Protein AF-A0A2N0X5E2-F1 (afdb_monomer_lite)

Secondary structure (DSSP, 8-state):
-B-GGGGTSSEEEEETTEEEEESSSB-EEEEEPTTS-EEEEE-SSHHHHHHHHHHHHTS-TT-------

Foldseek 3Di:
DDDLVVQVHAAWGQDPQAIEHHPDDDDWDWDQDPVRHIYIYDDPCHPVVVVVVVVCVPDDPPPDDDDDD

Radius of gyration: 13.54 Å; chains: 1; bounding box: 27×27×36 Å

Organism: NCBI:txid161890

pLDDT: mean 87.91, std 15.02, range [43.31, 97.81]

Sequence (69 aa):
DLSPADWGGWGWRISPRGRALMLRGGPGLRVRHAGGAVTEVSCSDAEQAAAVLNSYAGSPREAATRTPR

Structure (mmCIF, N/CA/C/O backbone):
data_AF-A0A2N0X5E2-F1
#
_entry.id   AF-A0A2N0X5E2-F1
#
loop_
_atom_site.group_PDB
_atom_site.id
_atom_site.type_symbol
_atom_site.label_atom_id
_atom_site.label_alt_id
_atom_site.label_comp_id
_atom_site.label_asym_id
_atom_site.label_entity_id
_atom_site.label_seq_id
_atom_site.pdbx_PDB_ins_code
_atom_site.Cartn_x
_atom_site.Cartn_y
_atom_site.Cartn_z
_atom_site.occupancy
_atom_site.B_iso_or_equiv
_atom_site.auth_seq_id
_atom_site.auth_comp_id
_atom_site.auth_asym_id
_atom_site.auth_atom_id
_atom_site.pdbx_PDB_model_num
ATOM 1 N N . ASP A 1 1 ? -0.244 -4.763 -9.279 1.00 88.75 1 ASP A N 1
ATOM 2 C CA . ASP A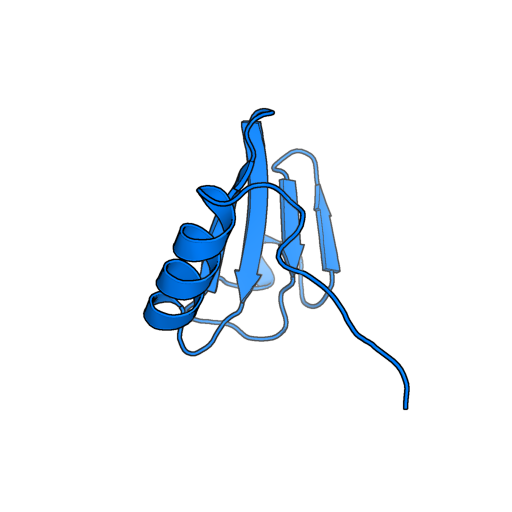 1 1 ? 1.143 -4.950 -8.822 1.00 88.75 1 ASP A CA 1
ATOM 3 C C . ASP A 1 1 ? 1.885 -3.639 -8.722 1.00 88.75 1 ASP A C 1
ATOM 5 O O . ASP A 1 1 ? 1.615 -2.727 -9.491 1.00 88.75 1 ASP A O 1
ATOM 9 N N . LEU A 1 2 ? 2.775 -3.546 -7.742 1.00 95.00 2 LEU A N 1
ATOM 10 C CA . LEU A 1 2 ? 3.669 -2.423 -7.521 1.00 95.00 2 LEU A CA 1
ATOM 11 C C . LEU A 1 2 ? 4.902 -2.555 -8.417 1.00 95.00 2 LEU A C 1
ATOM 13 O O . LEU A 1 2 ? 5.545 -3.609 -8.466 1.00 95.00 2 LEU A O 1
ATOM 17 N N . SER A 1 3 ? 5.254 -1.456 -9.080 1.00 95.50 3 SER A N 1
ATOM 18 C CA . SER A 1 3 ? 6.507 -1.309 -9.809 1.00 95.50 3 SER A CA 1
ATOM 19 C C . SER A 1 3 ? 7.354 -0.203 -9.176 1.00 95.50 3 SER A C 1
ATOM 21 O O . SER A 1 3 ? 6.859 0.906 -8.957 1.00 95.50 3 SER A O 1
ATOM 23 N N . PRO A 1 4 ? 8.653 -0.442 -8.924 1.00 94.88 4 PRO A N 1
ATOM 24 C CA . PRO A 1 4 ? 9.573 0.613 -8.512 1.00 94.88 4 PRO A CA 1
ATOM 25 C C . PRO A 1 4 ? 9.617 1.772 -9.515 1.00 94.88 4 PRO A C 1
ATOM 27 O O . PRO A 1 4 ? 9.753 2.923 -9.109 1.00 94.88 4 PRO A O 1
ATOM 30 N N . ALA A 1 5 ? 9.461 1.496 -10.817 1.00 95.69 5 ALA A N 1
ATOM 31 C CA . ALA A 1 5 ? 9.496 2.523 -11.860 1.00 95.69 5 ALA A CA 1
ATOM 32 C C . ALA A 1 5 ? 8.402 3.585 -11.667 1.00 95.69 5 ALA A C 1
ATOM 34 O O . ALA A 1 5 ? 8.676 4.774 -11.835 1.00 95.69 5 ALA A O 1
ATOM 35 N N . ASP A 1 6 ? 7.216 3.186 -11.198 1.00 94.25 6 ASP A N 1
ATOM 36 C CA . ASP A 1 6 ? 6.109 4.112 -10.936 1.00 94.25 6 ASP A CA 1
ATOM 37 C C . ASP A 1 6 ? 6.463 5.133 -9.848 1.00 94.25 6 ASP A C 1
ATOM 39 O O . ASP A 1 6 ? 5.952 6.251 -9.859 1.00 94.25 6 ASP A O 1
ATOM 43 N N . TRP A 1 7 ? 7.366 4.778 -8.931 1.00 94.50 7 TRP A N 1
ATOM 44 C CA . TRP A 1 7 ? 7.823 5.613 -7.816 1.00 94.50 7 TRP A CA 1
ATOM 45 C C . TRP A 1 7 ? 9.236 6.187 -8.004 1.00 94.50 7 TRP A C 1
ATOM 47 O O . TRP A 1 7 ? 9.814 6.772 -7.076 1.00 94.50 7 TRP A O 1
ATOM 57 N N . GLY A 1 8 ? 9.788 6.061 -9.214 1.00 93.94 8 GLY A N 1
ATOM 58 C CA . GLY A 1 8 ? 11.113 6.570 -9.568 1.00 93.94 8 GLY A CA 1
ATOM 59 C C . GLY A 1 8 ? 12.274 5.737 -9.017 1.00 93.94 8 GLY A C 1
ATOM 60 O O . GLY A 1 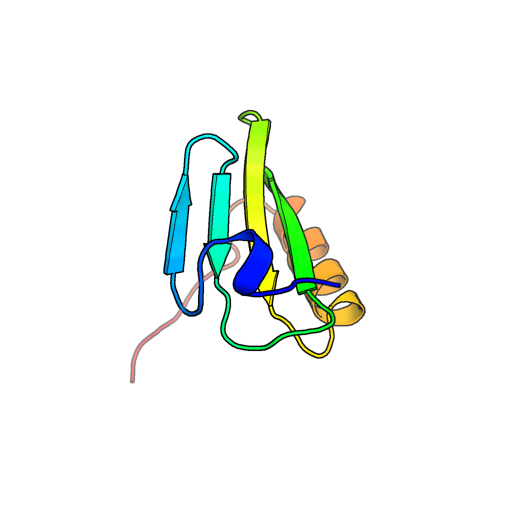8 ? 13.353 6.280 -8.797 1.00 93.94 8 GLY A O 1
ATOM 61 N N . GLY A 1 9 ? 12.053 4.448 -8.757 1.00 95.44 9 GLY A N 1
ATOM 62 C CA . GLY A 1 9 ? 13.072 3.475 -8.370 1.00 95.44 9 GLY A CA 1
ATOM 63 C C . GLY A 1 9 ? 12.785 2.750 -7.054 1.00 95.44 9 GLY A C 1
ATOM 64 O O . GLY A 1 9 ? 11.676 2.755 -6.522 1.00 95.44 9 GLY A O 1
ATOM 65 N N . TRP A 1 10 ? 13.822 2.092 -6.544 1.00 97.38 10 TRP A N 1
ATOM 66 C CA . TRP A 1 10 ? 13.788 1.268 -5.337 1.00 97.38 10 TRP A CA 1
ATOM 67 C C . TRP A 1 10 ? 13.882 2.088 -4.040 1.00 97.38 10 TRP A C 1
ATOM 69 O O . TRP A 1 10 ? 14.290 3.251 -4.035 1.00 97.38 10 TRP A O 1
ATOM 79 N N . GLY A 1 11 ? 13.561 1.442 -2.920 1.00 97.44 11 GLY A N 1
ATOM 80 C CA . GLY A 1 11 ? 13.742 1.964 -1.570 1.00 97.44 11 GLY A CA 1
ATOM 81 C C . GLY A 1 11 ? 12.530 2.715 -1.027 1.00 97.44 11 GLY A C 1
ATOM 82 O O . GLY A 1 11 ? 11.388 2.484 -1.426 1.00 97.44 11 GLY A O 1
ATOM 83 N N . TRP A 1 12 ? 12.789 3.597 -0.063 1.00 97.38 12 TRP A N 1
ATOM 84 C CA . TRP A 1 12 ? 11.771 4.440 0.550 1.00 97.38 12 TRP A CA 1
ATOM 85 C C . TRP A 1 12 ? 11.565 5.726 -0.248 1.00 97.38 12 TRP A C 1
ATOM 87 O O . TRP A 1 12 ? 12.511 6.474 -0.499 1.00 97.38 12 TRP A O 1
ATOM 97 N N . ARG A 1 13 ? 10.322 5.983 -0.649 1.00 96.44 13 ARG A N 1
ATOM 98 C CA . ARG A 1 13 ? 9.942 7.043 -1.585 1.00 96.44 13 ARG A CA 1
ATOM 99 C C . ARG A 1 13 ? 8.892 7.945 -0.957 1.00 96.44 13 ARG A C 1
ATOM 101 O O . ARG A 1 13 ? 7.969 7.474 -0.295 1.00 96.44 13 ARG A O 1
ATOM 108 N N . ILE A 1 14 ? 9.019 9.246 -1.194 1.00 96.00 14 ILE A N 1
ATOM 109 C CA . ILE A 1 14 ? 8.067 10.268 -0.753 1.00 96.00 14 ILE A CA 1
ATOM 110 C C . ILE A 1 14 ? 7.805 11.192 -1.935 1.00 96.00 14 ILE A C 1
ATOM 112 O O . ILE A 1 14 ? 8.732 11.607 -2.627 1.00 96.00 14 ILE A O 1
ATOM 116 N N . SER A 1 15 ? 6.537 11.490 -2.184 1.00 92.44 15 SER A N 1
ATOM 117 C CA . SER A 1 15 ? 6.100 12.376 -3.262 1.00 92.44 15 SER A CA 1
ATOM 118 C C . SER A 1 15 ? 4.718 12.956 -2.930 1.00 92.44 15 SER A C 1
ATOM 120 O O . SER A 1 15 ? 4.082 12.491 -1.981 1.00 92.44 15 SER A O 1
ATOM 122 N N . PRO A 1 16 ? 4.196 13.922 -3.707 1.00 92.00 16 PRO A N 1
ATOM 123 C CA . PRO A 1 16 ? 2.861 14.477 -3.466 1.00 92.00 16 PRO A CA 1
ATOM 124 C C . PRO A 1 16 ? 1.719 13.445 -3.497 1.00 92.00 16 PRO A C 1
ATOM 126 O O . PRO A 1 16 ? 0.692 13.653 -2.863 1.00 92.00 16 PRO A O 1
ATOM 129 N N . ARG A 1 17 ? 1.894 12.311 -4.192 1.00 90.56 17 ARG A N 1
ATOM 130 C CA . ARG A 1 17 ? 0.913 11.206 -4.220 1.00 90.56 17 ARG A CA 1
ATOM 131 C C . ARG A 1 17 ? 0.915 10.335 -2.956 1.00 90.56 17 ARG A C 1
ATOM 133 O O . ARG A 1 17 ? 0.019 9.514 -2.795 1.00 90.56 17 ARG A O 1
ATOM 140 N N . GLY A 1 18 ? 1.927 10.463 -2.095 1.00 94.81 18 GLY A N 1
ATOM 141 C CA . GLY A 1 18 ? 2.077 9.654 -0.888 1.00 94.81 18 GLY A CA 1
ATOM 142 C C . GLY A 1 18 ? 3.479 9.080 -0.708 1.00 94.81 18 GLY A C 1
ATOM 143 O O . GLY A 1 18 ? 4.483 9.651 -1.146 1.00 94.81 18 GLY A O 1
ATOM 144 N N . ARG A 1 19 ? 3.542 7.939 -0.023 1.00 97.31 19 ARG A N 1
ATOM 145 C CA . ARG A 1 19 ? 4.786 7.265 0.367 1.00 97.31 19 ARG A CA 1
ATOM 146 C C . ARG A 1 19 ? 4.825 5.865 -0.232 1.00 97.31 19 ARG A C 1
ATOM 148 O O . ARG A 1 19 ? 3.777 5.242 -0.376 1.00 97.31 19 ARG A O 1
ATOM 155 N N . ALA A 1 20 ? 6.012 5.345 -0.512 1.00 97.50 20 ALA A N 1
ATOM 156 C CA . ALA A 1 20 ? 6.150 3.947 -0.889 1.00 97.50 20 ALA A CA 1
ATOM 157 C C . ALA A 1 20 ? 7.431 3.301 -0.370 1.00 97.50 20 ALA A C 1
ATOM 159 O O . ALA A 1 20 ? 8.483 3.932 -0.357 1.00 97.50 20 ALA A O 1
ATOM 160 N N . LEU A 1 21 ? 7.344 2.029 0.016 1.00 97.81 21 LEU A N 1
ATOM 161 C CA . LEU A 1 21 ? 8.484 1.163 0.296 1.00 97.81 21 LEU A CA 1
ATOM 162 C C . LEU A 1 21 ? 8.585 0.103 -0.804 1.00 97.81 21 LEU A C 1
ATOM 164 O O . LEU A 1 21 ? 7.802 -0.845 -0.825 1.00 97.81 21 LEU A O 1
ATOM 168 N N . MET A 1 22 ? 9.556 0.270 -1.702 1.00 97.25 22 MET A N 1
ATOM 169 C CA . MET A 1 22 ? 9.779 -0.610 -2.850 1.00 97.25 22 MET A CA 1
ATOM 170 C C . MET A 1 22 ? 11.045 -1.442 -2.648 1.00 97.25 22 MET A C 1
ATOM 172 O O . MET A 1 22 ? 12.150 -0.978 -2.919 1.00 97.25 22 MET A O 1
ATOM 176 N N . LEU A 1 23 ? 10.887 -2.676 -2.173 1.00 96.12 23 LEU A N 1
ATOM 177 C CA . LEU A 1 23 ? 11.970 -3.661 -2.029 1.00 96.12 23 LEU A CA 1
ATOM 178 C C . LEU A 1 23 ? 11.923 -4.736 -3.124 1.00 96.12 23 LEU A C 1
ATOM 180 O O . LEU A 1 23 ? 12.946 -5.322 -3.460 1.00 96.12 23 LEU A O 1
ATOM 184 N N . ARG A 1 24 ? 10.733 -4.983 -3.688 1.00 94.88 24 ARG A N 1
ATOM 185 C CA . ARG A 1 24 ? 10.490 -5.879 -4.833 1.00 94.88 24 ARG A CA 1
ATOM 186 C C . ARG A 1 24 ? 9.402 -5.315 -5.755 1.00 94.88 24 ARG A C 1
ATOM 188 O O . ARG A 1 24 ? 8.583 -4.515 -5.312 1.00 94.88 24 ARG A O 1
ATOM 195 N N . GLY A 1 25 ? 9.382 -5.762 -7.009 1.00 94.50 25 GLY A N 1
ATOM 196 C CA . GLY A 1 25 ? 8.202 -5.627 -7.868 1.00 94.50 25 GLY A CA 1
ATOM 197 C C . GLY A 1 25 ? 7.165 -6.723 -7.586 1.00 94.50 25 GLY A C 1
ATOM 198 O O . GLY A 1 25 ? 7.477 -7.746 -6.955 1.00 94.50 25 GLY A O 1
ATOM 199 N N . GLY A 1 26 ? 5.941 -6.528 -8.076 1.00 95.69 26 GLY A N 1
ATOM 200 C CA . GLY A 1 26 ? 4.850 -7.501 -7.959 1.00 95.69 26 GLY A CA 1
ATOM 201 C C . GLY A 1 26 ? 3.840 -7.129 -6.867 1.00 95.69 26 GLY A C 1
ATOM 202 O O . GLY A 1 26 ? 3.562 -5.943 -6.685 1.00 95.69 26 GLY A O 1
ATOM 203 N N . PRO A 1 27 ? 3.266 -8.099 -6.141 1.00 97.12 27 PRO A N 1
ATOM 204 C CA . PRO A 1 27 ? 2.243 -7.821 -5.140 1.00 97.12 27 PRO A CA 1
ATOM 205 C C . PRO A 1 27 ? 2.706 -6.863 -4.030 1.00 97.12 27 PRO A C 1
ATOM 207 O O . PRO A 1 27 ? 3.899 -6.692 -3.747 1.00 97.12 27 PRO A O 1
ATOM 210 N N . GLY A 1 28 ? 1.737 -6.215 -3.388 1.00 96.69 28 GLY A N 1
ATOM 211 C CA . GLY A 1 28 ? 1.991 -5.338 -2.257 1.00 96.69 28 GLY A CA 1
ATOM 212 C C . GLY A 1 28 ? 0.727 -4.727 -1.672 1.00 96.69 28 GLY A C 1
ATOM 213 O O . GLY A 1 28 ? -0.381 -4.952 -2.150 1.00 96.69 28 GLY A O 1
ATOM 214 N N . LEU A 1 29 ? 0.914 -3.948 -0.615 1.00 97.25 29 LEU A N 1
ATOM 215 C CA . LEU A 1 29 ? -0.146 -3.278 0.121 1.00 97.25 29 LEU A CA 1
ATOM 216 C C . LEU A 1 29 ? -0.317 -1.849 -0.380 1.00 97.25 29 LEU A C 1
ATOM 218 O O . LEU A 1 29 ? 0.672 -1.149 -0.588 1.00 97.25 29 LEU A O 1
ATOM 222 N N . ARG A 1 30 ? -1.564 -1.385 -0.464 1.00 96.25 30 ARG A N 1
ATOM 223 C CA . ARG A 1 30 ? -1.905 0.040 -0.516 1.00 96.25 30 ARG A CA 1
ATOM 224 C C . ARG A 1 30 ? -2.702 0.387 0.733 1.00 96.25 30 ARG A C 1
ATOM 226 O O . ARG A 1 30 ? -3.850 -0.015 0.883 1.00 96.25 30 ARG A O 1
ATOM 233 N N . VAL A 1 31 ? -2.087 1.150 1.624 1.00 95.81 31 VAL A N 1
ATOM 234 C CA . VAL A 1 31 ? -2.665 1.553 2.904 1.00 95.81 31 VAL A CA 1
ATOM 235 C C . VAL A 1 31 ? -3.172 2.979 2.787 1.00 95.81 31 VAL A C 1
ATOM 237 O O . VAL A 1 31 ? -2.386 3.901 2.562 1.00 95.81 31 VAL A O 1
ATOM 240 N N . ARG A 1 32 ? -4.482 3.170 2.957 1.00 94.25 32 ARG A N 1
ATOM 241 C CA . ARG A 1 32 ? -5.086 4.498 3.083 1.00 94.25 32 ARG A CA 1
ATOM 242 C C . ARG A 1 32 ? -5.238 4.832 4.560 1.00 94.25 32 ARG A C 1
ATOM 244 O O . ARG A 1 32 ? -5.945 4.146 5.289 1.00 94.25 32 ARG A O 1
ATOM 251 N N . HIS A 1 33 ? -4.562 5.886 4.986 1.00 90.31 33 HIS A N 1
ATOM 252 C CA . HIS A 1 33 ? -4.602 6.371 6.360 1.00 90.31 33 HIS A CA 1
ATOM 253 C C . HIS A 1 33 ? -5.860 7.213 6.586 1.00 90.31 33 HIS A C 1
ATOM 255 O O . HIS A 1 33 ? -6.410 7.779 5.641 1.00 90.31 33 HIS A O 1
ATOM 261 N N . ALA A 1 34 ? -6.290 7.351 7.843 1.00 87.69 34 ALA A N 1
ATOM 262 C CA . ALA A 1 34 ? -7.484 8.127 8.202 1.00 87.69 34 ALA A CA 1
ATOM 263 C C . ALA A 1 34 ? -7.428 9.590 7.713 1.00 87.69 34 ALA A C 1
ATOM 265 O O . ALA A 1 34 ? -8.445 10.148 7.318 1.00 87.69 34 ALA A O 1
ATOM 266 N N . GLY A 1 35 ? -6.230 10.188 7.660 1.00 86.75 35 GLY A N 1
ATOM 267 C CA . GLY A 1 35 ? -5.998 11.540 7.132 1.00 86.75 35 GLY A CA 1
ATOM 268 C C . GLY A 1 35 ? -5.912 11.638 5.602 1.00 86.75 35 GLY A C 1
ATOM 269 O O . GLY A 1 35 ? -5.417 12.634 5.090 1.00 86.75 35 GLY A O 1
ATOM 270 N N . GLY A 1 36 ? -6.298 10.594 4.863 1.00 88.62 36 GLY A N 1
ATOM 271 C CA . GLY A 1 36 ? -6.294 10.574 3.395 1.00 88.62 36 GLY A CA 1
ATOM 272 C C . GLY A 1 36 ? -4.938 10.276 2.746 1.00 88.62 36 GLY A C 1
ATOM 273 O O . GLY A 1 36 ? -4.891 9.982 1.553 1.00 88.62 36 GLY A O 1
ATOM 274 N N . ALA A 1 37 ? -3.843 10.285 3.512 1.00 91.56 37 ALA A N 1
ATOM 275 C CA . ALA A 1 37 ? -2.528 9.887 3.018 1.00 91.56 37 ALA A CA 1
ATOM 276 C C . ALA A 1 37 ? -2.515 8.417 2.560 1.00 91.56 37 ALA A C 1
ATOM 278 O O . ALA A 1 37 ? -3.203 7.567 3.131 1.00 91.56 37 ALA A O 1
ATOM 279 N N . VAL A 1 38 ? -1.688 8.111 1.559 1.00 95.69 38 VAL A N 1
ATOM 280 C CA . VAL A 1 38 ? -1.512 6.755 1.022 1.00 95.69 38 VAL A CA 1
ATOM 281 C C . VAL A 1 38 ? -0.065 6.299 1.198 1.00 95.69 38 VAL A C 1
ATOM 283 O O . VAL A 1 38 ? 0.871 7.053 0.916 1.00 95.69 38 VAL A O 1
ATOM 286 N N . THR A 1 39 ? 0.106 5.052 1.640 1.00 96.88 39 THR A N 1
ATOM 287 C CA . THR A 1 39 ? 1.397 4.356 1.658 1.00 96.88 39 THR A CA 1
ATOM 288 C C . THR A 1 39 ? 1.306 3.057 0.870 1.00 96.88 39 THR A C 1
ATOM 290 O O . THR A 1 39 ? 0.445 2.230 1.162 1.00 96.88 39 THR A O 1
ATOM 293 N N . GLU A 1 40 ? 2.214 2.844 -0.077 1.00 97.69 40 GLU A N 1
ATOM 294 C CA . GLU A 1 40 ? 2.362 1.565 -0.776 1.00 97.69 40 GLU A CA 1
ATOM 295 C C . GLU A 1 40 ? 3.564 0.774 -0.256 1.00 97.69 40 GLU A C 1
ATOM 297 O O . GLU A 1 40 ? 4.612 1.346 0.034 1.00 97.69 40 GLU A O 1
ATOM 302 N N . VAL A 1 41 ? 3.435 -0.540 -0.099 1.00 97.62 41 VAL A N 1
ATOM 303 C CA . VAL A 1 41 ? 4.507 -1.389 0.442 1.00 97.62 41 VAL A CA 1
ATOM 304 C C . VAL A 1 41 ? 4.606 -2.666 -0.369 1.00 97.62 41 VAL A C 1
ATOM 306 O O . VAL A 1 41 ? 3.654 -3.439 -0.423 1.00 97.62 41 VAL A O 1
ATOM 309 N N . SER A 1 42 ? 5.765 -2.921 -0.970 1.00 96.94 42 SER A N 1
ATOM 310 C CA . SER A 1 42 ? 6.028 -4.192 -1.645 1.00 96.94 42 SER A CA 1
ATOM 311 C C . SER A 1 42 ? 5.977 -5.354 -0.649 1.00 96.94 42 SER A C 1
ATOM 313 O O . SER A 1 42 ? 6.686 -5.319 0.359 1.00 96.94 42 SER A O 1
ATOM 315 N N . CYS A 1 43 ? 5.177 -6.382 -0.933 1.00 96.88 43 CYS A N 1
ATOM 316 C CA . CYS A 1 43 ? 5.009 -7.549 -0.068 1.00 96.88 43 CYS A CA 1
ATOM 317 C C . CYS A 1 43 ? 4.681 -8.773 -0.924 1.00 96.88 43 CYS A C 1
ATOM 319 O O . CYS A 1 43 ? 3.745 -8.735 -1.714 1.00 96.88 43 CYS A O 1
ATOM 321 N N . SER A 1 44 ? 5.448 -9.854 -0.784 1.00 95.06 44 SER A N 1
ATOM 322 C CA . SER A 1 44 ? 5.238 -11.071 -1.578 1.00 95.06 44 SER A CA 1
ATOM 323 C C . SER A 1 44 ? 3.899 -11.751 -1.298 1.00 95.06 44 SER A C 1
ATOM 325 O O . SER A 1 44 ? 3.317 -12.306 -2.221 1.00 95.06 44 SER A O 1
ATOM 327 N N . ASP A 1 45 ? 3.420 -11.681 -0.056 1.00 95.94 45 ASP A N 1
ATOM 328 C CA . ASP A 1 45 ? 2.121 -12.204 0.370 1.00 95.94 45 ASP A CA 1
ATOM 329 C C . ASP A 1 45 ? 1.230 -11.041 0.823 1.00 95.94 45 ASP A C 1
ATOM 331 O O . ASP A 1 45 ? 1.076 -10.732 2.008 1.00 95.94 45 ASP A O 1
ATOM 335 N N . ALA A 1 46 ? 0.724 -10.311 -0.170 1.00 96.31 46 ALA A N 1
ATOM 336 C CA . ALA A 1 46 ? -0.055 -9.105 0.063 1.00 96.31 46 ALA A CA 1
ATOM 337 C C . ALA A 1 46 ? -1.402 -9.398 0.742 1.00 96.31 46 ALA A C 1
ATOM 339 O O . ALA A 1 46 ? -1.871 -8.569 1.521 1.00 96.31 46 ALA A O 1
ATOM 340 N N . GLU A 1 47 ? -2.006 -10.561 0.485 1.00 96.19 47 GLU A N 1
ATOM 341 C CA . GLU A 1 47 ? -3.285 -10.947 1.089 1.00 96.19 47 GLU A CA 1
ATOM 342 C C . GLU A 1 47 ? -3.131 -11.198 2.588 1.00 96.19 47 GLU A C 1
ATOM 344 O O . GLU A 1 47 ? -3.821 -10.563 3.394 1.00 96.19 47 GLU A O 1
ATOM 349 N N . GLN A 1 48 ? -2.171 -12.043 2.983 1.00 96.44 48 GLN A N 1
ATOM 350 C CA . GLN A 1 48 ? -1.923 -12.326 4.394 1.00 96.44 48 GLN A CA 1
ATOM 351 C C . GLN A 1 48 ? -1.485 -11.065 5.146 1.00 96.44 48 GLN A C 1
ATOM 353 O O . GLN A 1 48 ? -1.941 -10.817 6.267 1.00 96.44 48 GLN A O 1
ATOM 358 N N . ALA A 1 49 ? -0.638 -10.235 4.531 1.00 95.25 49 ALA A N 1
ATOM 359 C CA . ALA A 1 49 ? -0.192 -8.986 5.136 1.00 95.25 49 ALA A CA 1
ATOM 360 C C . ALA A 1 49 ? -1.338 -7.970 5.300 1.00 95.25 49 ALA A C 1
ATOM 362 O O . ALA A 1 49 ? -1.401 -7.280 6.320 1.00 95.25 49 ALA A O 1
ATOM 363 N N . ALA A 1 50 ? -2.276 -7.901 4.347 1.00 96.19 50 ALA A N 1
ATOM 364 C CA . ALA A 1 50 ? -3.461 -7.055 4.461 1.00 96.19 50 ALA A CA 1
ATOM 365 C C . ALA A 1 50 ? -4.384 -7.538 5.586 1.00 96.19 50 ALA A C 1
ATOM 367 O O . ALA A 1 50 ? -4.859 -6.719 6.372 1.00 96.19 50 ALA A O 1
ATOM 368 N N . ALA A 1 51 ? -4.594 -8.853 5.709 1.00 94.75 51 ALA A N 1
ATOM 369 C CA . ALA A 1 51 ? -5.384 -9.435 6.792 1.00 94.75 51 ALA A CA 1
ATOM 370 C C . ALA A 1 51 ? -4.805 -9.080 8.173 1.00 94.75 51 ALA A C 1
ATOM 372 O O . ALA A 1 51 ? -5.533 -8.607 9.049 1.00 94.75 51 ALA A O 1
ATOM 373 N N . VAL A 1 52 ? -3.483 -9.216 8.342 1.00 93.50 52 VAL A N 1
ATOM 374 C CA . VAL A 1 52 ? -2.787 -8.818 9.575 1.00 93.50 52 VAL A CA 1
ATOM 375 C C . VAL A 1 52 ? -2.966 -7.324 9.832 1.00 93.50 52 VAL A C 1
ATOM 377 O O . VAL A 1 52 ? -3.406 -6.942 10.914 1.00 93.50 52 VAL A O 1
ATOM 380 N N . LEU A 1 53 ? -2.695 -6.465 8.847 1.00 92.12 53 LEU A N 1
ATOM 381 C CA . LEU A 1 53 ? -2.819 -5.017 9.020 1.00 92.12 53 LEU A CA 1
ATOM 382 C C . LEU A 1 53 ? -4.244 -4.596 9.407 1.00 92.12 53 LEU A C 1
ATOM 384 O O . LEU A 1 53 ? -4.422 -3.769 10.301 1.00 92.12 53 LEU A O 1
ATOM 388 N N . ASN A 1 54 ? -5.254 -5.189 8.773 1.00 92.00 54 ASN A N 1
ATOM 389 C CA . ASN A 1 54 ? -6.656 -4.911 9.073 1.00 92.00 54 ASN A CA 1
ATOM 390 C C . ASN A 1 54 ? -7.041 -5.355 10.491 1.00 92.00 54 ASN A C 1
ATOM 392 O O . ASN A 1 54 ? -7.812 -4.656 11.147 1.00 92.00 54 ASN A O 1
ATOM 396 N N . SER A 1 55 ? -6.464 -6.454 10.996 1.00 89.81 55 SER A N 1
ATOM 397 C CA . SER A 1 55 ? -6.672 -6.887 12.387 1.00 89.81 55 SER A CA 1
ATOM 398 C C . SER A 1 55 ? -6.163 -5.853 13.404 1.00 89.81 55 SER A C 1
ATOM 400 O O . SER A 1 55 ? -6.809 -5.620 14.423 1.00 89.81 55 SER A O 1
ATOM 402 N N . TYR A 1 56 ? -5.062 -5.157 13.091 1.00 86.88 56 TYR A N 1
ATOM 403 C CA . TYR A 1 56 ? -4.527 -4.078 13.926 1.00 86.88 56 TYR A CA 1
ATOM 404 C C . TYR A 1 56 ? -5.300 -2.766 13.782 1.00 86.88 56 TYR A C 1
ATOM 406 O O . TYR A 1 56 ? -5.426 -2.029 14.757 1.00 86.88 56 TYR A O 1
ATOM 414 N N . ALA A 1 57 ? -5.820 -2.456 12.591 1.00 85.56 57 ALA A N 1
ATOM 415 C CA . ALA A 1 57 ? -6.526 -1.199 12.336 1.00 85.56 57 ALA A CA 1
ATOM 416 C C . ALA A 1 57 ? -7.803 -1.033 13.186 1.00 85.56 57 ALA A C 1
ATOM 418 O O . ALA A 1 57 ? -8.204 0.097 13.458 1.00 85.56 57 ALA A O 1
ATOM 419 N N . GLY A 1 58 ? -8.423 -2.139 13.615 1.00 75.25 58 GLY A N 1
ATOM 420 C CA . GLY A 1 58 ? -9.598 -2.145 14.494 1.00 75.25 58 GLY A CA 1
ATOM 421 C C . GLY A 1 58 ? -9.293 -2.209 15.995 1.00 75.25 58 GLY A C 1
ATOM 422 O O . GLY A 1 58 ? -10.222 -2.143 16.797 1.00 75.25 58 GLY A O 1
ATOM 423 N N . SER A 1 59 ? -8.025 -2.345 16.393 1.00 67.69 59 SER A N 1
ATOM 424 C CA . SER A 1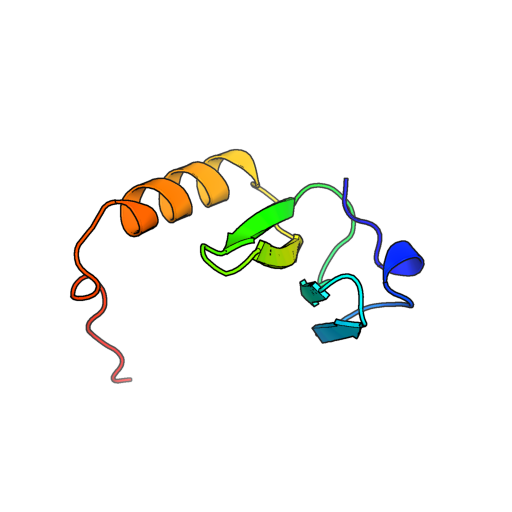 59 ? -7.630 -2.502 17.797 1.00 67.69 59 SER A CA 1
ATOM 425 C C . SER A 1 59 ? -7.157 -1.166 18.390 1.00 67.69 59 SER A C 1
ATOM 427 O O . SER A 1 59 ? -6.455 -0.416 1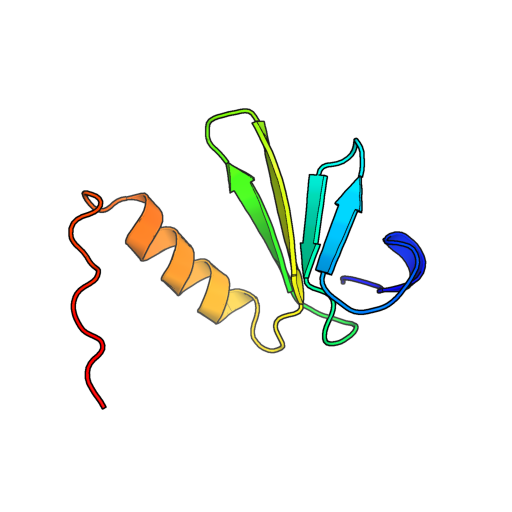7.704 1.00 67.69 59 SER A O 1
ATOM 429 N N . PRO A 1 60 ? -7.455 -0.855 19.672 1.00 61.34 60 PRO A N 1
ATOM 430 C CA . PRO A 1 60 ? -6.762 0.207 20.396 1.00 61.34 60 PRO A CA 1
ATOM 431 C C . PRO A 1 60 ? -5.250 0.039 20.218 1.00 61.34 60 PRO A C 1
ATOM 433 O O . PRO A 1 60 ? -4.741 -1.086 20.244 1.00 61.34 60 PRO A O 1
ATOM 436 N N . ARG A 1 61 ? -4.538 1.154 20.010 1.00 60.66 61 ARG A N 1
ATOM 437 C CA . ARG A 1 61 ? -3.101 1.247 19.668 1.00 60.66 61 ARG A CA 1
ATOM 438 C C . ARG A 1 61 ? -2.153 0.723 20.776 1.00 60.66 61 ARG A C 1
ATOM 440 O O . ARG A 1 61 ? -1.005 1.139 20.850 1.00 60.66 61 ARG A O 1
ATOM 447 N N . GLU A 1 62 ? -2.613 -0.180 21.635 1.00 60.94 62 GLU A N 1
ATOM 448 C CA . GLU A 1 62 ? -1.835 -0.863 22.674 1.00 60.94 62 GLU A CA 1
ATOM 449 C C . GLU A 1 62 ? -1.262 -2.216 22.213 1.00 60.94 62 GLU A C 1
ATOM 451 O O . GLU A 1 62 ? -0.487 -2.839 22.931 1.00 60.94 62 GLU A O 1
ATOM 456 N N . ALA A 1 63 ? -1.570 -2.670 20.994 1.00 56.72 63 ALA A N 1
ATOM 457 C CA . ALA A 1 63 ? -1.194 -4.000 20.501 1.00 56.72 63 ALA A CA 1
ATOM 458 C C . ALA A 1 63 ? 0.299 -4.189 20.127 1.00 56.72 63 ALA A C 1
ATOM 460 O O . ALA A 1 63 ? 0.635 -5.130 19.409 1.00 56.72 63 ALA A O 1
ATOM 461 N N . ALA A 1 64 ? 1.212 -3.329 20.592 1.00 59.31 64 ALA A N 1
ATOM 462 C CA . ALA A 1 64 ? 2.643 -3.487 20.334 1.00 59.31 64 ALA A CA 1
ATOM 463 C C . ALA A 1 64 ? 3.505 -3.241 21.583 1.00 59.31 64 ALA A C 1
ATOM 465 O O . ALA A 1 64 ? 3.890 -2.116 21.885 1.00 59.31 64 ALA A O 1
ATOM 466 N N . THR A 1 65 ? 3.889 -4.337 22.239 1.00 55.12 65 THR A N 1
ATOM 467 C CA . THR A 1 65 ? 5.097 -4.454 23.080 1.00 55.12 65 THR A CA 1
ATOM 468 C C . THR A 1 65 ? 5.683 -5.837 22.760 1.00 55.12 65 THR A C 1
ATOM 470 O O . THR A 1 65 ? 4.924 -6.796 22.701 1.00 55.12 65 THR A O 1
ATOM 473 N N . ARG A 1 66 ? 6.962 -6.060 22.438 1.00 43.34 66 ARG A N 1
ATOM 474 C CA . ARG A 1 66 ? 8.230 -5.594 23.016 1.00 43.34 6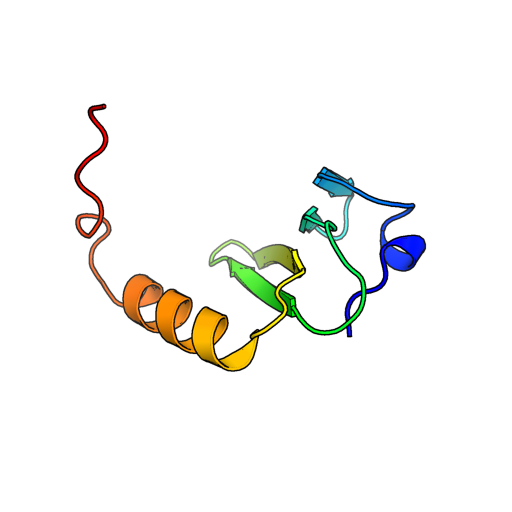6 ARG A CA 1
ATOM 475 C C . ARG A 1 66 ? 9.355 -5.682 21.951 1.00 43.34 66 ARG A C 1
ATOM 477 O O . ARG A 1 66 ? 9.362 -6.625 21.168 1.00 43.34 66 ARG A O 1
ATOM 484 N N . THR A 1 67 ? 10.381 -4.823 22.036 1.00 43.31 67 THR A N 1
ATOM 485 C CA . THR A 1 67 ? 11.763 -5.141 21.589 1.00 43.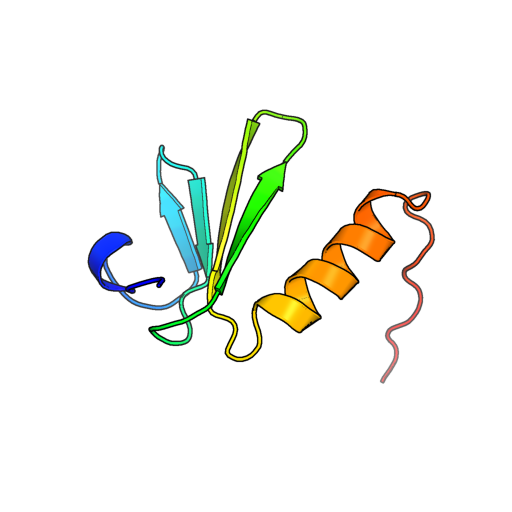31 67 THR A CA 1
ATOM 486 C C . THR A 1 67 ? 12.739 -4.850 22.734 1.00 43.31 67 THR A C 1
ATOM 488 O O . THR A 1 67 ? 12.920 -3.689 23.093 1.00 43.31 67 THR A O 1
ATOM 491 N N . PRO A 1 68 ? 13.244 -5.871 23.448 1.00 50.28 68 PRO A N 1
ATOM 492 C CA . PRO A 1 68 ? 14.685 -6.034 23.640 1.00 50.28 68 PRO A CA 1
ATOM 493 C C . PRO A 1 68 ? 15.258 -7.393 23.245 1.00 50.28 68 PRO A C 1
ATOM 495 O O . PRO A 1 68 ? 14.657 -8.439 23.508 1.00 50.28 68 PRO A O 1
ATOM 498 N N . ARG A 1 69 ? 16.524 -7.233 22.836 1.00 48.19 69 ARG A N 1
ATOM 499 C CA . ARG A 1 69 ? 17.513 -8.100 22.193 1.00 48.19 69 ARG A CA 1
ATOM 500 C C . ARG A 1 69 ? 17.161 -8.524 20.781 1.00 48.19 69 ARG A C 1
ATOM 502 O O . ARG A 1 69 ? 16.317 -9.422 20.620 1.00 48.19 69 ARG A O 1
#